Protein AF-A0A6M7TSA2-F1 (afdb_monomer_lite)

Radius of gyration: 37.24 Å; chains: 1; bounding box: 62×86×115 Å

Sequence (147 aa):
MKEQPMPEIAPEGVQYAVAREAEVLAVTEALRLQDALPEVSALSLAGILAKLEVIVGADRDIGDPNDFPWPHIASVLRDLKAIAGDLQPYELDRLTTRADITRHLQQAAQLVDFVEAEEAAEHMRQTAKSFAETSVFLKPAEKPAEF

Organism: NCBI:txid1777867

Foldseek 3Di:
DDDDDDPPPDPPVVVVVVVVVVVVVVVVVVVVCLVCLLVDADQDPVSLVVLVCSQVVPPDPCVDPVPRPVSSVVSSVVNCCVVVNDDDPPPPVVVVVVVVVVVVVVVVVVVVVVVVVVVVVVVVVVVVVVVVVVVVPDDDDDDDDDD

pLDDT: mean 81.44, std 15.54, range [43.5, 97.06]

Secondary structure (DSSP, 8-state):
--PPPPP----HHHHHHHHHHHHHHHHHHHHHHHHHGGGSPP-SHHHHHHHHHHHHHS-----STT---HHHHHHHHHHHHHHH-PPP-----HHHHHHHHHHHHHHHHHHHHHHHHHHHHHHHHHHHHHHHHHHTT-PPPPPPPP-

Structure (mmCIF, N/CA/C/O backbone):
data_AF-A0A6M7TSA2-F1
#
_entry.id   AF-A0A6M7TSA2-F1
#
loop_
_atom_site.group_PDB
_atom_site.id
_atom_site.type_symbol
_atom_site.label_atom_id
_atom_site.label_alt_id
_atom_site.label_comp_id
_atom_site.label_asym_id
_atom_site.label_entity_id
_atom_site.label_seq_id
_atom_site.pdbx_PDB_ins_code
_atom_site.Cartn_x
_atom_site.Cartn_y
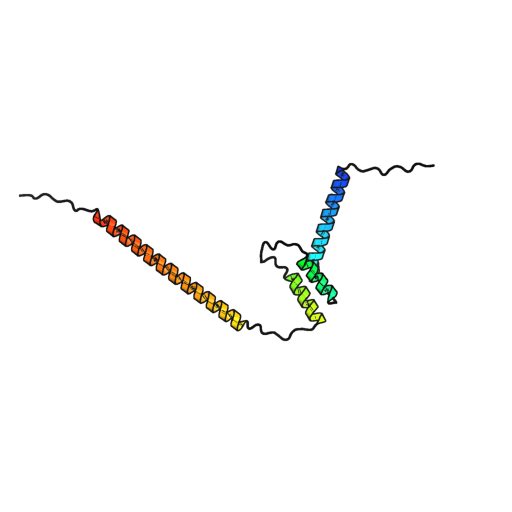_atom_site.Cartn_z
_atom_site.occupancy
_atom_site.B_iso_or_equiv
_atom_site.auth_seq_id
_atom_site.auth_comp_id
_atom_site.auth_asym_id
_atom_site.auth_atom_id
_atom_site.pdbx_PDB_model_num
ATOM 1 N N . MET A 1 1 ? 43.293 -13.803 -44.558 1.00 43.50 1 MET A N 1
ATOM 2 C CA . MET A 1 1 ? 42.576 -13.549 -43.292 1.00 43.50 1 MET A CA 1
ATOM 3 C C . MET A 1 1 ? 42.379 -12.048 -43.193 1.00 43.50 1 MET A C 1
ATOM 5 O O . MET A 1 1 ? 43.370 -11.339 -43.262 1.00 43.50 1 MET A O 1
ATOM 9 N N . LYS A 1 2 ? 41.135 -11.556 -43.200 1.00 47.12 2 LYS A N 1
ATOM 10 C CA . LYS A 1 2 ? 40.859 -10.128 -42.988 1.00 47.12 2 LYS A CA 1
ATOM 11 C C . LYS A 1 2 ? 40.782 -9.928 -41.480 1.00 47.12 2 LYS A C 1
ATOM 13 O O . LYS A 1 2 ? 39.900 -10.517 -40.859 1.00 47.12 2 LYS A O 1
ATOM 18 N N . GLU A 1 3 ? 41.731 -9.194 -40.911 1.00 52.59 3 GLU A N 1
ATOM 19 C CA . GLU A 1 3 ? 41.637 -8.765 -39.519 1.00 52.59 3 GLU A CA 1
ATOM 20 C C . GLU A 1 3 ? 40.385 -7.902 -39.373 1.00 52.59 3 GLU A C 1
ATOM 22 O O . GLU A 1 3 ? 40.184 -6.942 -40.121 1.00 52.59 3 GLU A O 1
ATOM 27 N N . GLN A 1 4 ? 39.492 -8.313 -38.476 1.00 54.31 4 GLN A N 1
ATOM 28 C CA . GLN A 1 4 ? 38.390 -7.460 -38.062 1.00 54.31 4 GLN A CA 1
ATOM 29 C C . GLN A 1 4 ? 38.9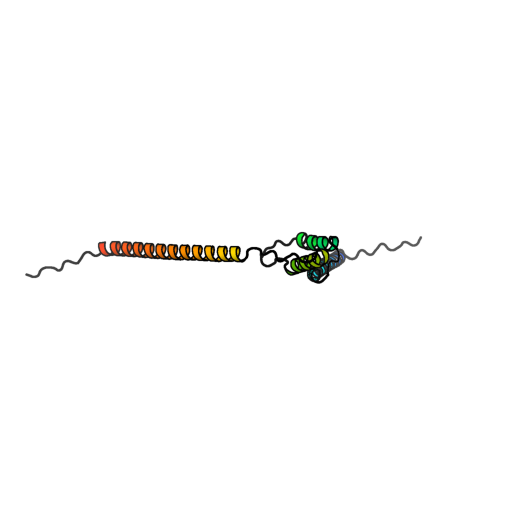60 -6.334 -37.194 1.00 54.31 4 GLN A C 1
ATOM 31 O O . GLN A 1 4 ? 39.846 -6.609 -36.379 1.00 54.31 4 GLN A O 1
ATOM 36 N N . PRO A 1 5 ? 38.482 -5.085 -37.335 1.00 57.78 5 PRO A N 1
ATOM 37 C CA . PRO A 1 5 ? 38.933 -4.010 -36.472 1.00 57.78 5 PRO A CA 1
ATOM 38 C C . PRO A 1 5 ? 38.473 -4.312 -35.045 1.00 57.78 5 PRO A C 1
ATOM 40 O O . PRO A 1 5 ? 37.309 -4.645 -34.815 1.00 57.78 5 PRO A O 1
ATOM 43 N N . MET A 1 6 ? 39.401 -4.210 -34.098 1.00 53.94 6 MET A N 1
ATOM 44 C CA . MET A 1 6 ? 39.114 -4.245 -32.666 1.00 53.94 6 MET A CA 1
ATOM 45 C C . MET A 1 6 ? 38.064 -3.162 -32.347 1.00 53.94 6 MET A C 1
ATOM 47 O O . MET A 1 6 ? 38.164 -2.074 -32.922 1.00 53.94 6 MET A O 1
ATOM 51 N N . PRO A 1 7 ? 37.056 -3.424 -31.490 1.00 58.72 7 PRO A N 1
ATOM 52 C CA . PRO A 1 7 ? 36.020 -2.441 -31.199 1.00 58.72 7 PRO A CA 1
ATOM 53 C C . PRO A 1 7 ? 36.677 -1.173 -30.656 1.00 58.72 7 PRO A C 1
ATOM 55 O O . PRO A 1 7 ? 37.451 -1.223 -29.702 1.00 58.72 7 PRO A O 1
ATOM 58 N N . GLU A 1 8 ? 36.401 -0.051 -31.313 1.00 61.50 8 GLU A N 1
ATOM 59 C CA . GLU A 1 8 ? 36.868 1.272 -30.926 1.00 61.50 8 GLU A CA 1
ATOM 60 C C . GLU A 1 8 ? 36.286 1.587 -29.541 1.00 61.50 8 GLU A C 1
ATOM 62 O O . GLU A 1 8 ? 35.098 1.871 -29.385 1.00 61.50 8 GLU A O 1
ATOM 67 N N . ILE A 1 9 ? 37.110 1.419 -28.505 1.00 63.25 9 ILE A N 1
ATOM 68 C CA . ILE A 1 9 ? 36.724 1.658 -27.117 1.00 63.25 9 ILE A CA 1
ATOM 69 C C . ILE A 1 9 ? 36.540 3.170 -26.986 1.00 63.25 9 ILE A C 1
ATOM 71 O O . ILE A 1 9 ? 37.517 3.917 -26.950 1.00 63.25 9 ILE A O 1
ATOM 75 N N . ALA A 1 10 ? 35.283 3.624 -26.960 1.00 63.09 10 ALA A N 1
ATOM 76 C CA . ALA A 1 10 ? 34.957 5.024 -26.706 1.00 63.09 10 ALA A CA 1
ATOM 77 C C . ALA A 1 10 ? 35.687 5.500 -25.434 1.00 63.09 10 ALA A C 1
ATOM 79 O O . ALA A 1 10 ? 35.796 4.711 -24.491 1.00 63.09 10 ALA A O 1
ATOM 80 N N . PRO A 1 11 ? 36.187 6.750 -25.383 1.00 72.00 11 PRO A N 1
ATOM 81 C CA . PRO A 1 11 ? 36.945 7.242 -24.238 1.00 72.00 11 PRO A CA 1
ATOM 82 C C . PRO A 1 11 ? 36.159 7.006 -22.945 1.00 72.00 11 PRO A C 1
ATOM 84 O O . PRO A 1 11 ? 34.946 7.201 -22.911 1.00 72.00 11 PRO A O 1
ATOM 87 N N . GLU A 1 12 ? 36.845 6.575 -21.889 1.00 70.81 12 GLU A N 1
ATOM 88 C CA . GLU A 1 12 ? 36.248 6.062 -20.644 1.00 70.81 12 GLU A CA 1
ATOM 89 C C . GLU A 1 12 ? 35.195 7.015 -20.038 1.00 70.81 12 GLU A C 1
ATOM 91 O O . GLU A 1 12 ? 34.152 6.579 -19.553 1.00 70.81 12 GLU A O 1
ATOM 96 N N . GLY A 1 13 ? 35.386 8.332 -20.188 1.00 79.88 13 GLY A N 1
ATOM 97 C CA . GLY A 1 13 ? 34.412 9.351 -19.778 1.00 79.88 13 GLY A CA 1
ATOM 98 C C . GLY A 1 13 ? 33.096 9.357 -20.573 1.00 79.88 13 GLY A C 1
ATOM 99 O O . GLY A 1 13 ? 32.050 9.671 -20.012 1.00 79.88 13 GLY A O 1
ATOM 100 N N . VAL A 1 14 ? 33.114 8.975 -21.854 1.00 85.25 14 VAL A N 1
ATOM 101 C CA . VAL A 1 14 ? 31.901 8.823 -22.679 1.00 85.25 14 VAL A CA 1
ATOM 102 C C . VAL A 1 14 ? 31.141 7.563 -22.277 1.00 85.25 14 VAL A C 1
ATOM 104 O O . VAL A 1 14 ? 29.923 7.609 -22.143 1.00 85.25 14 VAL A O 1
ATOM 107 N N . GLN A 1 15 ? 31.842 6.457 -22.017 1.00 85.69 15 GLN A N 1
ATOM 108 C CA . GLN A 1 15 ? 31.205 5.218 -21.555 1.00 85.69 15 GLN A CA 1
ATOM 109 C C . GLN A 1 15 ? 30.565 5.395 -20.175 1.00 85.69 15 GLN A C 1
ATOM 111 O O . GLN A 1 15 ? 29.422 4.989 -19.971 1.00 85.69 15 GLN A O 1
ATOM 116 N N . TYR A 1 16 ? 31.261 6.072 -19.259 1.00 87.88 16 TYR A N 1
ATOM 117 C CA . TYR A 1 16 ? 30.722 6.434 -17.951 1.00 87.88 16 TYR A CA 1
ATOM 118 C C . TYR A 1 16 ? 29.481 7.331 -18.062 1.00 87.88 16 TYR A C 1
ATOM 120 O O . TYR A 1 16 ? 28.473 7.066 -17.410 1.00 87.88 16 TYR A O 1
ATOM 128 N N . ALA A 1 17 ? 29.518 8.364 -18.912 1.00 92.88 17 ALA A N 1
ATOM 129 C CA . ALA A 1 17 ? 28.374 9.253 -19.110 1.00 92.88 17 ALA A CA 1
ATOM 130 C C . ALA A 1 17 ? 27.146 8.505 -19.657 1.00 92.88 17 ALA A C 1
ATOM 132 O O . ALA A 1 17 ? 26.035 8.726 -19.181 1.00 92.88 17 ALA A O 1
ATOM 133 N N . VAL A 1 18 ? 27.349 7.582 -20.603 1.00 94.50 18 VAL A N 1
ATOM 134 C CA . VAL A 1 18 ? 26.280 6.733 -21.152 1.00 94.50 18 VAL A CA 1
ATOM 135 C C . VAL A 1 18 ? 25.714 5.791 -20.088 1.00 94.50 18 VAL A C 1
ATOM 137 O O . VAL A 1 18 ? 24.497 5.689 -19.960 1.00 94.50 18 VAL A O 1
ATOM 140 N N . ALA A 1 19 ? 26.571 5.130 -19.304 1.00 94.31 19 ALA A N 1
ATOM 141 C CA . ALA A 1 19 ? 26.130 4.232 -18.238 1.00 94.31 19 ALA A CA 1
ATOM 142 C C . ALA A 1 19 ? 25.329 4.977 -17.158 1.00 94.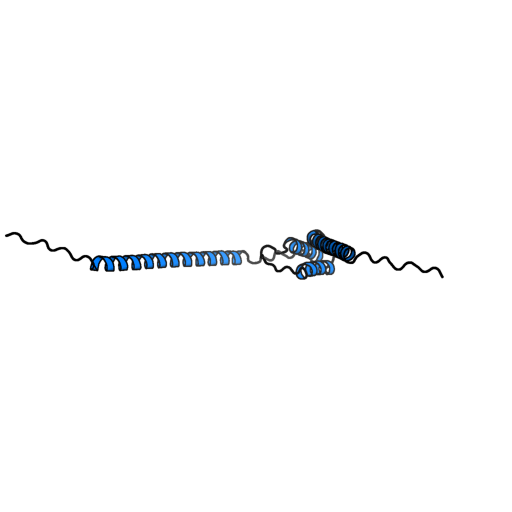31 19 ALA A C 1
ATOM 144 O O . ALA A 1 19 ? 24.275 4.507 -16.740 1.00 94.31 19 ALA A O 1
ATOM 145 N N . ARG A 1 20 ? 25.788 6.172 -16.767 1.00 95.06 20 ARG A N 1
ATOM 146 C CA . ARG A 1 20 ? 25.102 7.029 -15.795 1.00 95.06 20 ARG A CA 1
ATOM 147 C C . ARG A 1 20 ? 23.728 7.476 -16.291 1.00 95.06 20 ARG A C 1
ATOM 149 O O . ARG A 1 20 ? 22.772 7.457 -15.524 1.00 95.06 20 ARG A O 1
ATOM 156 N N . GLU A 1 21 ? 23.614 7.870 -17.556 1.00 96.12 21 GLU A N 1
ATOM 157 C CA . GLU A 1 21 ? 22.319 8.253 -18.130 1.00 96.12 21 GLU A CA 1
ATOM 158 C C . GLU A 1 21 ? 21.362 7.052 -18.194 1.00 96.12 21 GLU A C 1
ATOM 160 O O . GLU A 1 21 ? 20.189 7.171 -17.846 1.00 96.12 21 GLU A O 1
ATOM 165 N N . ALA A 1 22 ? 21.870 5.873 -18.564 1.00 95.69 22 ALA A N 1
ATOM 166 C CA . ALA A 1 22 ? 21.083 4.643 -18.579 1.00 95.69 22 ALA A CA 1
ATOM 167 C C . ALA A 1 22 ? 20.577 4.251 -17.180 1.00 95.69 22 ALA A C 1
ATOM 169 O O . ALA A 1 22 ? 19.427 3.835 -17.044 1.00 95.69 22 ALA A O 1
ATOM 170 N N . GLU A 1 23 ? 21.397 4.419 -16.140 1.00 95.38 23 GLU A N 1
ATOM 171 C CA . GLU A 1 23 ? 20.999 4.185 -14.748 1.00 95.38 23 GLU A CA 1
ATOM 172 C C . GLU A 1 23 ? 19.871 5.132 -14.321 1.00 95.38 23 GLU A C 1
ATOM 174 O O . GLU A 1 23 ? 18.843 4.683 -13.815 1.00 95.38 23 GLU A O 1
ATOM 179 N N . VAL A 1 24 ? 20.014 6.434 -14.592 1.00 95.75 24 VAL A N 1
ATOM 180 C CA . VAL A 1 24 ? 18.983 7.433 -14.269 1.00 95.75 24 VAL A CA 1
ATOM 181 C C . VAL A 1 24 ? 17.669 7.121 -14.983 1.00 95.75 24 VAL A C 1
ATOM 183 O O . VAL A 1 24 ? 16.603 7.197 -14.367 1.00 95.75 24 VAL A O 1
ATOM 186 N N . LEU A 1 25 ? 17.728 6.740 -16.261 1.00 96.25 25 LEU A N 1
ATOM 187 C CA . LEU A 1 25 ? 16.550 6.343 -17.030 1.00 96.25 25 LEU A CA 1
ATOM 188 C C . LEU A 1 25 ? 15.880 5.105 -16.428 1.00 96.25 25 LEU A C 1
ATOM 190 O O . LEU A 1 25 ? 14.679 5.144 -16.168 1.00 96.25 25 LEU A O 1
ATOM 194 N N . ALA A 1 26 ? 16.647 4.053 -16.134 1.00 94.00 26 ALA A N 1
ATOM 195 C CA . ALA A 1 26 ? 16.120 2.820 -15.553 1.00 94.00 26 ALA A CA 1
ATOM 196 C C . ALA A 1 26 ? 15.452 3.059 -14.188 1.00 94.00 26 ALA A C 1
ATOM 198 O O . ALA A 1 26 ? 14.347 2.573 -13.945 1.00 94.00 26 ALA A O 1
ATOM 199 N N . VAL A 1 27 ? 16.080 3.854 -13.317 1.00 91.25 27 VAL A N 1
ATOM 200 C CA . VAL A 1 27 ? 15.515 4.221 -12.008 1.00 91.25 27 VAL A CA 1
ATOM 201 C C . VAL A 1 27 ? 14.239 5.044 -12.177 1.00 91.25 27 VAL A C 1
ATOM 203 O O . VAL A 1 27 ? 13.237 4.787 -11.510 1.00 91.25 27 VAL A O 1
ATOM 206 N N . THR A 1 28 ? 14.243 6.004 -13.104 1.00 92.50 28 THR A N 1
ATOM 207 C CA . THR A 1 28 ? 13.074 6.849 -13.377 1.00 92.50 28 THR A CA 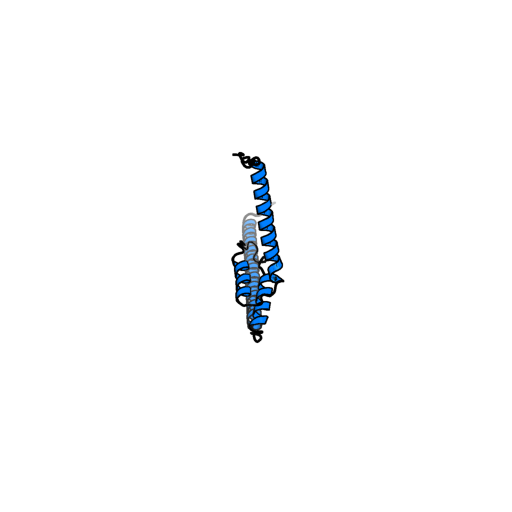1
ATOM 208 C C . THR A 1 28 ? 11.900 6.027 -13.905 1.00 92.50 28 THR A C 1
ATOM 210 O O . THR A 1 28 ? 10.760 6.237 -13.495 1.00 92.50 28 THR A O 1
ATOM 213 N N . GLU A 1 29 ? 12.149 5.087 -14.816 1.00 92.62 29 GLU A N 1
ATOM 214 C CA . GLU A 1 29 ? 11.113 4.197 -15.341 1.00 92.62 29 GLU A CA 1
ATOM 215 C C . GLU A 1 29 ? 10.571 3.258 -14.266 1.00 92.62 29 GLU A C 1
ATOM 217 O O . GLU A 1 29 ? 9.353 3.115 -14.147 1.00 92.62 29 GLU A O 1
ATOM 222 N N . ALA A 1 30 ? 11.444 2.684 -13.436 1.00 89.31 30 ALA A N 1
ATOM 223 C CA . ALA A 1 30 ? 11.026 1.863 -12.308 1.00 89.31 30 ALA A CA 1
ATOM 224 C C . ALA A 1 30 ? 10.129 2.651 -11.340 1.00 89.31 30 ALA A C 1
ATOM 226 O O . ALA A 1 30 ? 9.076 2.152 -10.942 1.00 89.31 30 ALA A O 1
ATOM 227 N N . LEU A 1 31 ? 10.489 3.899 -11.020 1.00 87.06 31 LEU A N 1
ATOM 228 C CA . LEU A 1 31 ? 9.684 4.760 -10.153 1.00 87.06 31 LEU A CA 1
ATOM 229 C C . LEU A 1 31 ? 8.322 5.087 -10.782 1.00 87.06 31 LEU A C 1
ATOM 231 O O . LEU A 1 31 ? 7.293 4.938 -10.131 1.00 87.06 31 LEU A O 1
ATOM 235 N N . ARG A 1 32 ? 8.285 5.418 -12.079 1.00 90.00 32 ARG A N 1
ATOM 236 C CA . ARG A 1 32 ? 7.022 5.642 -12.807 1.00 90.00 32 ARG A CA 1
ATOM 237 C C . ARG A 1 32 ? 6.108 4.418 -12.791 1.00 90.00 32 ARG A C 1
ATOM 239 O O . ARG A 1 32 ? 4.894 4.567 -12.676 1.00 90.00 32 ARG A O 1
ATOM 246 N N . LEU A 1 33 ? 6.669 3.215 -12.917 1.00 88.94 33 LEU A N 1
ATOM 247 C CA . LEU A 1 33 ? 5.898 1.974 -12.828 1.00 88.94 33 LEU A CA 1
ATOM 248 C C . LEU A 1 33 ? 5.332 1.762 -11.421 1.00 88.94 33 LEU A C 1
ATOM 250 O O . LEU A 1 33 ? 4.176 1.364 -11.291 1.00 88.94 33 LEU A O 1
ATOM 254 N N . GLN A 1 34 ? 6.110 2.063 -10.377 1.00 88.38 34 GLN A N 1
ATOM 255 C CA . GLN A 1 34 ? 5.629 2.021 -8.994 1.00 88.38 34 GLN A CA 1
ATOM 256 C C . GLN A 1 34 ? 4.500 3.029 -8.756 1.00 88.38 34 GLN A C 1
ATOM 258 O O . GLN A 1 34 ? 3.506 2.682 -8.119 1.00 88.38 34 GLN A O 1
ATOM 263 N N . ASP A 1 35 ? 4.612 4.240 -9.301 1.00 88.25 35 ASP A N 1
ATOM 264 C CA . ASP A 1 35 ? 3.594 5.286 -9.168 1.00 88.25 35 ASP A CA 1
ATOM 265 C C . ASP A 1 35 ? 2.296 4.939 -9.913 1.00 88.25 35 ASP A C 1
ATOM 267 O O . ASP A 1 35 ? 1.207 5.281 -9.457 1.00 88.25 35 ASP A O 1
ATOM 271 N N . ALA A 1 36 ? 2.389 4.222 -11.037 1.00 92.75 36 ALA A N 1
ATOM 272 C CA . ALA A 1 36 ? 1.234 3.772 -11.819 1.00 92.75 36 ALA A CA 1
ATOM 273 C C . ALA A 1 36 ? 0.575 2.492 -11.270 1.00 92.75 36 ALA A C 1
ATOM 275 O O . ALA A 1 36 ? -0.567 2.175 -11.614 1.00 92.75 36 ALA A O 1
ATOM 276 N N . LEU A 1 37 ? 1.277 1.748 -10.414 1.00 92.44 37 LEU A N 1
ATOM 277 C CA . LEU A 1 37 ? 0.851 0.456 -9.871 1.00 92.44 37 LEU A CA 1
ATOM 278 C C . LEU A 1 37 ? -0.546 0.459 -9.206 1.00 92.44 37 LEU A C 1
ATOM 280 O O . LEU A 1 37 ? -1.273 -0.528 -9.370 1.00 92.44 37 LEU A O 1
ATOM 284 N N . PRO A 1 38 ? -0.972 1.520 -8.485 1.00 93.38 38 PRO A N 1
ATOM 285 C CA . PRO A 1 38 ? -2.313 1.598 -7.907 1.00 93.38 38 PRO A CA 1
ATOM 286 C C . PRO A 1 38 ? -3.450 1.540 -8.937 1.00 93.38 38 PRO A C 1
ATOM 288 O O . PRO A 1 38 ? -4.537 1.052 -8.614 1.00 93.38 38 PRO A O 1
ATOM 291 N N . GLU A 1 39 ? -3.212 1.995 -10.167 1.00 95.56 39 GLU A N 1
ATOM 292 C CA . GLU A 1 39 ? -4.229 2.054 -11.224 1.00 95.56 39 GLU A CA 1
ATOM 293 C C . GLU A 1 39 ? -4.392 0.722 -11.969 1.00 95.56 39 GLU A C 1
ATOM 295 O O . GLU A 1 39 ? -5.416 0.471 -12.606 1.00 95.56 39 GLU A O 1
ATOM 300 N N . VAL A 1 40 ? -3.410 -0.174 -11.866 1.00 94.62 40 VAL A N 1
ATOM 301 C CA . VAL A 1 40 ? -3.428 -1.478 -12.538 1.00 94.62 40 VAL A CA 1
ATOM 302 C C . VAL A 1 40 ? -4.154 -2.494 -11.665 1.00 94.62 40 VAL A C 1
ATOM 304 O O . VAL A 1 40 ? -3.675 -2.800 -10.585 1.00 94.62 40 VAL A O 1
ATOM 307 N N . SER A 1 41 ? -5.278 -3.070 -12.093 1.00 95.38 41 SER A N 1
ATOM 308 C CA . SER A 1 41 ? -5.983 -4.092 -11.295 1.00 95.38 41 SER A CA 1
ATOM 309 C C . SER A 1 41 ? -5.233 -5.429 -11.258 1.00 95.38 41 SER A C 1
ATOM 311 O O . SER A 1 41 ? -4.838 -5.954 -12.301 1.00 95.38 41 SER A O 1
ATOM 313 N N . ALA A 1 42 ? -5.080 -6.022 -10.072 1.00 96.62 42 ALA A N 1
ATOM 314 C CA . ALA A 1 42 ? -4.587 -7.389 -9.938 1.00 96.62 42 ALA A CA 1
ATOM 315 C C . ALA A 1 42 ? -5.736 -8.392 -10.114 1.00 96.62 42 ALA A C 1
ATOM 317 O O . ALA A 1 42 ? -6.725 -8.374 -9.388 1.00 96.62 42 ALA A O 1
ATOM 318 N N . LEU A 1 43 ? -5.582 -9.311 -11.069 1.00 95.62 43 LEU A N 1
ATOM 319 C CA . LEU A 1 43 ? -6.602 -10.318 -11.401 1.00 95.62 43 LEU A CA 1
ATOM 320 C C . LEU A 1 43 ? -6.414 -11.647 -10.648 1.00 95.62 43 LEU A C 1
ATOM 322 O O . LEU A 1 43 ? -7.125 -12.616 -10.899 1.00 95.62 43 LEU A O 1
ATOM 326 N N . SER A 1 44 ? -5.415 -11.728 -9.768 1.00 96.44 44 SER A N 1
ATOM 327 C CA . SER A 1 44 ? -5.085 -12.935 -9.009 1.00 96.44 44 SER A CA 1
ATOM 328 C C . SER A 1 44 ? -4.438 -12.592 -7.671 1.00 96.44 44 SER A C 1
ATOM 330 O O . SER A 1 44 ? -3.856 -11.518 -7.513 1.00 96.44 44 SER A O 1
ATOM 332 N N . LEU A 1 45 ? -4.465 -13.542 -6.730 1.00 97.06 45 LEU A N 1
ATOM 333 C CA . LEU A 1 45 ? -3.767 -13.404 -5.451 1.00 97.06 45 LEU A CA 1
ATOM 334 C C . LEU A 1 45 ? -2.255 -13.208 -5.642 1.00 97.06 45 LEU A C 1
ATOM 336 O O . LEU A 1 45 ? -1.654 -12.412 -4.932 1.00 97.06 45 LEU A O 1
ATOM 340 N N . ALA A 1 46 ? -1.651 -13.870 -6.634 1.00 97.06 46 ALA A N 1
ATOM 341 C CA . ALA A 1 46 ? -0.243 -13.667 -6.975 1.00 97.06 46 ALA A CA 1
ATOM 342 C C . ALA A 1 46 ? 0.038 -12.221 -7.420 1.00 97.06 46 ALA A C 1
ATOM 344 O O . ALA A 1 46 ? 1.032 -11.636 -7.008 1.00 97.06 46 ALA A O 1
ATOM 345 N N . GLY A 1 47 ? -0.863 -11.613 -8.202 1.00 96.50 47 GLY A N 1
ATOM 346 C CA . GLY A 1 47 ? -0.753 -10.200 -8.578 1.00 96.50 47 GLY A CA 1
ATOM 347 C C . GLY A 1 47 ? -0.897 -9.255 -7.383 1.00 96.50 47 GLY A C 1
ATOM 348 O O . GLY A 1 47 ? -0.198 -8.250 -7.304 1.00 96.50 47 GLY A O 1
ATOM 349 N N . ILE A 1 48 ? -1.758 -9.595 -6.422 1.00 96.62 48 ILE A N 1
ATOM 350 C CA . ILE A 1 48 ? -1.901 -8.836 -5.173 1.00 96.62 48 ILE A CA 1
ATOM 351 C C . ILE A 1 48 ? -0.626 -8.929 -4.329 1.00 96.62 48 ILE A C 1
ATOM 353 O O . ILE A 1 48 ? -0.147 -7.911 -3.834 1.00 96.62 48 ILE A O 1
ATOM 357 N N . LEU A 1 49 ? -0.054 -10.129 -4.195 1.00 95.62 49 LEU A N 1
ATOM 358 C CA . LEU A 1 49 ? 1.222 -10.329 -3.507 1.00 95.62 49 LEU A CA 1
ATOM 359 C C . LEU A 1 49 ? 2.340 -9.533 -4.179 1.00 95.62 49 LEU A C 1
ATOM 361 O O . LEU A 1 49 ? 3.064 -8.834 -3.484 1.00 95.62 49 LEU A O 1
ATOM 365 N N . ALA A 1 50 ? 2.408 -9.532 -5.513 1.00 94.56 50 ALA A N 1
ATOM 366 C CA . ALA A 1 50 ? 3.381 -8.727 -6.246 1.00 94.56 50 ALA A CA 1
ATOM 367 C C . ALA A 1 50 ? 3.250 -7.226 -5.929 1.00 94.56 50 ALA A C 1
ATOM 369 O O . ALA A 1 50 ? 4.255 -6.549 -5.729 1.00 94.56 50 ALA A O 1
ATOM 370 N N . LYS A 1 51 ? 2.023 -6.694 -5.810 1.00 94.44 51 LYS A N 1
ATOM 371 C CA . LYS A 1 51 ? 1.827 -5.301 -5.375 1.00 94.44 51 LYS A CA 1
ATOM 372 C C . LYS A 1 51 ? 2.347 -5.050 -3.965 1.00 94.44 51 LYS A C 1
ATOM 374 O O . LYS A 1 51 ? 2.987 -4.032 -3.726 1.00 94.44 51 LYS A O 1
ATOM 379 N N . LEU A 1 52 ? 2.070 -5.962 -3.038 1.00 94.12 52 LEU A N 1
ATOM 380 C CA . LEU A 1 52 ? 2.522 -5.852 -1.652 1.00 94.12 52 LEU A CA 1
ATOM 381 C C . LEU A 1 52 ? 4.046 -5.953 -1.536 1.00 94.12 52 LEU A C 1
ATOM 383 O O . LEU A 1 52 ? 4.643 -5.179 -0.796 1.00 94.12 52 LEU A O 1
ATOM 387 N N . GLU A 1 53 ? 4.679 -6.844 -2.296 1.00 91.69 53 GLU A N 1
ATOM 388 C CA . GLU A 1 53 ? 6.138 -6.960 -2.364 1.00 91.69 53 GLU A CA 1
ATOM 389 C C . GLU A 1 53 ? 6.783 -5.680 -2.894 1.00 91.69 53 GLU A C 1
ATOM 391 O O . GLU A 1 53 ? 7.788 -5.244 -2.343 1.00 91.69 53 GLU A O 1
ATOM 396 N N . VAL A 1 54 ? 6.181 -5.026 -3.895 1.00 89.12 54 VAL A N 1
ATOM 397 C CA . VAL A 1 54 ? 6.645 -3.713 -4.374 1.00 89.12 54 VAL A CA 1
ATOM 398 C C . VAL A 1 54 ? 6.525 -2.645 -3.284 1.00 89.12 54 VAL A C 1
ATOM 400 O O . VAL A 1 54 ? 7.442 -1.850 -3.127 1.00 89.12 54 VAL A O 1
ATOM 403 N N . ILE A 1 55 ? 5.433 -2.625 -2.511 1.00 87.88 55 ILE A N 1
ATOM 404 C CA . ILE A 1 55 ? 5.248 -1.658 -1.413 1.00 87.88 55 ILE A CA 1
ATOM 405 C C . ILE A 1 55 ? 6.270 -1.884 -0.290 1.00 87.88 55 ILE A C 1
ATOM 407 O O . ILE A 1 55 ? 6.821 -0.920 0.227 1.00 87.88 55 ILE A O 1
ATOM 411 N N . VAL A 1 56 ? 6.511 -3.140 0.098 1.00 85.81 56 VAL A N 1
ATOM 412 C CA . VAL A 1 56 ? 7.442 -3.498 1.185 1.00 85.81 56 VAL A CA 1
ATOM 413 C C . VAL A 1 56 ? 8.899 -3.351 0.750 1.00 85.81 56 VAL A C 1
ATOM 415 O O . VAL A 1 56 ? 9.738 -2.934 1.539 1.00 85.81 56 VAL A O 1
ATOM 418 N N . GLY A 1 57 ? 9.204 -3.723 -0.494 1.00 79.94 57 GLY A N 1
ATOM 419 C CA . GLY A 1 57 ? 10.539 -3.642 -1.080 1.00 79.94 57 GLY A CA 1
ATOM 420 C C . GLY A 1 57 ? 10.907 -2.246 -1.575 1.00 79.94 57 GLY A C 1
ATOM 421 O O . GLY A 1 57 ? 12.078 -2.001 -1.862 1.00 79.94 57 GLY A O 1
ATOM 422 N N . ALA A 1 58 ? 9.940 -1.328 -1.669 1.00 74.50 58 ALA A N 1
ATOM 423 C CA . ALA A 1 58 ? 10.229 0.090 -1.780 1.00 74.50 58 ALA A CA 1
ATOM 424 C C . ALA A 1 58 ? 10.867 0.522 -0.457 1.00 74.50 58 ALA A C 1
ATOM 426 O O . ALA A 1 58 ? 10.168 0.814 0.509 1.00 74.50 58 ALA A O 1
ATOM 427 N N . ASP A 1 59 ? 12.200 0.498 -0.431 1.00 63.44 59 ASP A N 1
ATOM 428 C CA . ASP A 1 59 ? 13.071 0.948 0.654 1.00 63.44 59 ASP A CA 1
ATOM 429 C C . ASP A 1 59 ? 12.865 2.447 0.902 1.00 63.44 59 ASP A C 1
ATOM 431 O O . ASP A 1 59 ? 13.638 3.309 0.484 1.00 63.44 59 ASP A O 1
ATOM 435 N N . ARG A 1 60 ? 11.717 2.776 1.488 1.00 61.44 60 ARG A N 1
ATOM 436 C CA . ARG A 1 60 ? 11.398 4.104 1.970 1.00 61.44 60 ARG A CA 1
ATOM 437 C C . ARG A 1 60 ? 11.711 4.070 3.450 1.00 61.44 60 ARG A C 1
ATOM 439 O O . ARG A 1 60 ? 10.939 3.520 4.235 1.00 61.44 60 ARG A O 1
ATOM 446 N N . ASP A 1 61 ? 12.813 4.703 3.836 1.00 58.06 61 ASP A N 1
ATOM 447 C CA . ASP A 1 61 ? 12.849 5.374 5.128 1.00 58.06 61 ASP A CA 1
ATOM 448 C C . ASP A 1 61 ? 11.609 6.275 5.151 1.00 58.06 61 ASP A C 1
ATOM 450 O O . ASP A 1 61 ? 11.580 7.324 4.502 1.00 58.06 61 ASP A O 1
ATOM 454 N N . ILE A 1 62 ? 10.536 5.819 5.805 1.00 58.00 62 ILE A N 1
ATOM 455 C CA . ILE A 1 62 ? 9.311 6.598 5.997 1.00 58.00 62 ILE A CA 1
ATOM 456 C C . ILE A 1 62 ? 9.690 7.718 6.971 1.00 58.00 62 ILE A C 1
ATOM 458 O O . ILE A 1 62 ? 9.473 7.627 8.176 1.00 58.00 62 ILE A O 1
ATOM 462 N N . GLY A 1 63 ? 10.364 8.744 6.450 1.00 60.53 63 GLY A N 1
ATOM 463 C CA . GLY A 1 63 ? 10.833 9.889 7.220 1.00 60.53 63 GLY A CA 1
ATOM 464 C C . GLY A 1 63 ? 9.669 10.755 7.697 1.00 60.53 63 GLY A C 1
ATOM 465 O O . GLY A 1 63 ? 9.752 11.354 8.767 1.00 60.53 63 GLY A O 1
ATOM 466 N N . ASP A 1 64 ? 8.568 10.770 6.939 1.00 66.19 64 ASP A N 1
ATOM 467 C CA . ASP A 1 64 ? 7.291 11.367 7.322 1.00 66.19 64 ASP A CA 1
ATOM 468 C C . ASP A 1 64 ? 6.218 10.267 7.418 1.00 66.19 64 ASP A C 1
ATOM 470 O O . ASP A 1 64 ? 5.903 9.635 6.408 1.00 66.19 64 ASP A O 1
ATOM 474 N N . PRO A 1 65 ? 5.609 10.043 8.596 1.00 63.72 65 PRO A N 1
ATOM 475 C CA . PRO A 1 65 ? 4.471 9.139 8.766 1.00 63.72 65 PRO A CA 1
ATOM 476 C C . PRO A 1 65 ? 3.285 9.412 7.822 1.00 63.72 65 PRO A C 1
ATOM 478 O O . PRO A 1 65 ? 2.444 8.532 7.635 1.00 63.72 65 PRO A O 1
ATOM 481 N N . ASN A 1 66 ? 3.195 10.610 7.232 1.00 66.31 66 ASN A N 1
ATOM 482 C CA . ASN A 1 66 ? 2.183 10.943 6.228 1.00 66.31 66 ASN A CA 1
ATOM 483 C C . ASN A 1 66 ? 2.516 10.445 4.811 1.00 66.31 66 ASN A C 1
ATOM 485 O O . ASN A 1 66 ? 1.604 10.384 3.989 1.00 66.31 66 ASN A O 1
ATOM 489 N N . ASP A 1 67 ? 3.756 10.026 4.528 1.00 74.69 67 ASP A N 1
ATOM 490 C CA . ASP A 1 67 ? 4.170 9.459 3.227 1.00 74.69 67 ASP A CA 1
ATOM 491 C C . ASP A 1 67 ? 3.802 7.967 3.092 1.00 74.69 67 ASP A C 1
ATOM 493 O O . ASP A 1 67 ? 4.390 7.192 2.335 1.00 74.69 67 ASP A O 1
ATOM 497 N N . PHE A 1 68 ? 2.809 7.535 3.871 1.00 76.81 68 PHE A N 1
ATOM 498 C CA . PHE A 1 68 ? 2.288 6.182 3.820 1.00 76.81 68 PHE A CA 1
ATOM 499 C C . PHE A 1 68 ? 1.627 5.928 2.450 1.00 76.81 68 PHE A C 1
ATOM 501 O O . PHE A 1 68 ? 0.869 6.779 1.971 1.00 76.81 68 PHE A O 1
ATOM 508 N N . PRO A 1 69 ? 1.837 4.758 1.817 1.00 86.38 69 PRO A N 1
ATOM 509 C CA . PRO A 1 69 ? 1.415 4.482 0.440 1.00 86.38 69 PRO A CA 1
ATOM 510 C C . PRO A 1 69 ? -0.090 4.171 0.332 1.00 86.38 69 PRO A C 1
ATOM 512 O O . PRO A 1 69 ? -0.511 3.109 -0.135 1.00 86.38 69 PRO A O 1
ATOM 515 N N . TRP A 1 70 ? -0.939 5.106 0.768 1.00 89.56 70 TRP A N 1
ATOM 516 C CA . TRP A 1 70 ? -2.397 4.969 0.776 1.00 89.56 70 TRP A CA 1
ATOM 517 C C . TRP A 1 70 ? -3.001 4.587 -0.580 1.00 89.56 70 TRP A C 1
ATOM 519 O O . TRP A 1 70 ? -3.865 3.704 -0.588 1.00 89.56 70 TRP A O 1
ATOM 529 N N . PRO A 1 71 ? -2.573 5.165 -1.723 1.00 91.06 71 PRO A N 1
ATOM 530 C CA . PRO A 1 71 ? -3.094 4.762 -3.027 1.00 91.06 71 PRO A CA 1
ATOM 531 C C . PRO A 1 71 ? -2.842 3.277 -3.320 1.00 91.06 71 PRO A C 1
ATOM 533 O O . PRO A 1 71 ? -3.753 2.563 -3.749 1.00 91.06 71 PRO A O 1
ATOM 536 N N . HIS A 1 72 ? -1.639 2.779 -3.020 1.00 92.62 72 HIS A N 1
ATOM 537 C CA . HIS A 1 72 ? -1.269 1.380 -3.234 1.00 92.62 72 HIS A CA 1
ATOM 538 C C . HIS A 1 72 ? -2.068 0.438 -2.335 1.00 92.62 72 HIS A C 1
ATOM 540 O O . HIS A 1 72 ? -2.593 -0.569 -2.810 1.00 92.62 72 HIS A O 1
ATOM 546 N N . ILE A 1 73 ? -2.237 0.790 -1.058 1.00 93.25 73 ILE A N 1
ATOM 547 C CA . ILE A 1 73 ? -3.035 -0.003 -0.113 1.00 93.25 73 ILE A CA 1
ATOM 548 C C . ILE A 1 73 ? -4.513 -0.034 -0.518 1.00 93.25 73 ILE A C 1
ATOM 550 O O . ILE A 1 73 ? -5.139 -1.096 -0.496 1.00 93.25 73 ILE A O 1
ATOM 554 N N . ALA A 1 74 ? -5.075 1.098 -0.947 1.00 94.12 74 ALA A N 1
ATOM 555 C CA . ALA A 1 74 ? -6.449 1.159 -1.440 1.00 94.12 74 ALA A CA 1
ATOM 556 C C . ALA A 1 74 ? -6.650 0.289 -2.693 1.00 94.12 74 ALA A C 1
ATOM 558 O O . ALA A 1 74 ? -7.681 -0.373 -2.831 1.00 94.12 74 ALA A O 1
ATOM 559 N N . SER A 1 75 ? -5.655 0.259 -3.582 1.00 95.88 75 SER A N 1
ATOM 560 C CA . SER A 1 75 ? -5.646 -0.594 -4.771 1.00 95.88 75 SER A CA 1
ATOM 561 C C . SER A 1 75 ? -5.622 -2.083 -4.411 1.00 95.88 75 SER A C 1
ATOM 563 O O . SER A 1 75 ? -6.469 -2.843 -4.878 1.00 95.88 75 SER A O 1
ATOM 565 N N . VAL A 1 76 ? -4.733 -2.493 -3.500 1.00 96.38 76 VAL A N 1
ATOM 566 C CA . VAL A 1 76 ? -4.680 -3.873 -2.989 1.00 96.38 76 VAL A CA 1
ATOM 567 C C . VAL A 1 76 ? -6.008 -4.288 -2.357 1.00 96.38 76 VAL A C 1
ATOM 569 O O . VAL A 1 76 ? -6.513 -5.373 -2.640 1.00 96.38 76 VAL A O 1
ATOM 572 N N . LEU A 1 77 ? -6.610 -3.425 -1.532 1.00 95.25 77 LEU A N 1
ATOM 573 C CA . LEU A 1 77 ? -7.902 -3.712 -0.910 1.00 95.25 77 LEU A CA 1
ATOM 574 C C . LEU A 1 77 ? -9.010 -3.892 -1.957 1.00 95.25 77 LEU A C 1
ATOM 576 O O . LEU A 1 77 ? -9.844 -4.786 -1.817 1.00 95.25 77 LEU A O 1
ATOM 580 N N . ARG A 1 78 ? -9.025 -3.061 -3.005 1.00 95.75 78 ARG A N 1
ATOM 581 C CA . ARG A 1 78 ? -9.978 -3.179 -4.116 1.00 95.75 78 ARG A CA 1
ATOM 582 C C . ARG A 1 78 ? -9.842 -4.529 -4.820 1.00 95.75 78 ARG A C 1
ATOM 584 O O . ARG A 1 78 ? -10.851 -5.197 -5.032 1.00 95.75 78 ARG A O 1
ATOM 591 N N . ASP A 1 79 ? -8.616 -4.940 -5.127 1.00 96.75 79 ASP A N 1
ATOM 592 C CA . ASP A 1 79 ? -8.347 -6.214 -5.797 1.00 96.75 79 ASP A CA 1
ATOM 593 C C . ASP A 1 79 ? -8.697 -7.413 -4.906 1.00 96.75 79 ASP A C 1
ATOM 595 O O . ASP A 1 79 ? -9.316 -8.373 -5.363 1.00 96.75 79 ASP A O 1
ATOM 599 N N . LEU A 1 80 ? -8.382 -7.345 -3.607 1.00 96.25 80 LEU A N 1
ATOM 600 C CA . LEU A 1 80 ? -8.780 -8.373 -2.642 1.00 96.25 80 LEU A CA 1
ATOM 601 C C . LEU A 1 80 ? -10.298 -8.531 -2.596 1.00 96.25 80 LEU A C 1
ATOM 603 O O . LEU A 1 80 ? -10.788 -9.654 -2.661 1.00 96.25 80 LEU A O 1
ATOM 607 N N . LY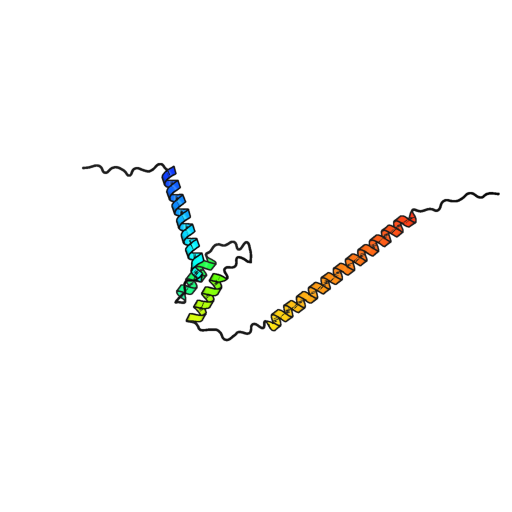S A 1 81 ? -11.047 -7.423 -2.545 1.00 94.75 81 LYS A N 1
ATOM 608 C CA . LYS A 1 81 ? -12.516 -7.453 -2.577 1.00 94.75 81 LYS A CA 1
ATOM 609 C C . LYS A 1 81 ? -13.061 -8.015 -3.888 1.00 94.75 81 LYS A C 1
ATOM 611 O O . LYS A 1 81 ? -14.083 -8.694 -3.875 1.00 94.75 81 LYS A O 1
ATOM 616 N N . ALA A 1 82 ? -12.389 -7.762 -5.010 1.00 95.12 82 ALA A N 1
ATOM 617 C CA . ALA A 1 82 ? -12.785 -8.317 -6.300 1.00 95.12 82 ALA A CA 1
ATOM 618 C C . ALA A 1 82 ? -12.639 -9.850 -6.348 1.00 95.12 82 ALA A C 1
ATOM 620 O O . ALA A 1 82 ? -13.438 -10.513 -7.005 1.00 95.12 82 ALA A O 1
ATOM 621 N N . ILE A 1 83 ? -11.652 -10.415 -5.640 1.00 93.69 83 ILE A N 1
ATOM 622 C CA . ILE A 1 83 ? -11.396 -11.865 -5.611 1.00 93.69 83 ILE A CA 1
ATOM 623 C C . ILE A 1 83 ? -12.175 -12.569 -4.493 1.00 93.69 83 ILE A C 1
ATOM 625 O O . ILE A 1 83 ? -12.777 -13.615 -4.722 1.00 93.69 83 ILE A O 1
ATOM 629 N N . ALA A 1 84 ? -12.142 -12.026 -3.278 1.00 92.06 84 ALA A N 1
ATOM 630 C CA . ALA A 1 84 ? -12.689 -12.660 -2.079 1.00 92.06 84 ALA A CA 1
ATOM 631 C C . ALA A 1 84 ? -14.134 -12.231 -1.759 1.00 92.06 84 ALA A C 1
ATOM 633 O O . ALA A 1 84 ? -14.762 -12.821 -0.880 1.00 92.06 84 ALA A O 1
ATOM 634 N N . GLY A 1 85 ? -14.665 -11.226 -2.463 1.00 88.94 85 GLY A N 1
ATOM 635 C CA . GLY A 1 85 ? -15.903 -10.544 -2.092 1.00 88.94 85 GLY A CA 1
ATOM 636 C C . GLY A 1 85 ? -15.676 -9.478 -1.018 1.00 88.94 85 GLY A C 1
ATOM 637 O O . GLY A 1 85 ? -14.577 -9.324 -0.481 1.00 88.94 85 GLY A O 1
ATOM 638 N N . ASP A 1 86 ? -16.719 -8.704 -0.712 1.00 86.12 86 ASP A N 1
ATOM 639 C CA . ASP A 1 86 ? -16.635 -7.724 0.370 1.00 86.12 86 ASP A CA 1
ATOM 640 C C . ASP A 1 86 ? -16.795 -8.409 1.728 1.00 86.12 86 ASP A C 1
ATOM 642 O O . ASP A 1 86 ? -17.566 -9.362 1.891 1.00 86.12 86 ASP A O 1
ATOM 646 N N . LEU A 1 87 ? -16.084 -7.891 2.721 1.00 78.69 87 LEU A N 1
ATOM 647 C CA . LEU A 1 87 ? -16.330 -8.292 4.094 1.00 78.69 87 LEU A CA 1
ATOM 648 C C . LEU A 1 87 ? -17.681 -7.715 4.520 1.00 78.69 87 LEU A C 1
ATOM 650 O O . LEU A 1 87 ? -18.037 -6.592 4.151 1.00 78.69 87 LEU A O 1
ATOM 654 N N . GLN A 1 88 ? -18.430 -8.465 5.335 1.00 73.56 88 GLN A N 1
ATOM 655 C CA . GLN A 1 88 ? -19.520 -7.851 6.094 1.00 73.56 88 GLN A CA 1
ATOM 656 C C . GLN A 1 88 ? -18.941 -6.644 6.839 1.00 73.56 88 GLN A C 1
ATOM 658 O O . GLN A 1 88 ? -17.800 -6.754 7.300 1.00 73.56 88 GLN A O 1
ATOM 663 N N . PRO A 1 89 ? -19.667 -5.515 6.948 1.00 66.56 89 PRO A N 1
ATOM 664 C CA . PRO A 1 89 ? -19.195 -4.361 7.690 1.00 66.56 89 PRO A CA 1
ATOM 665 C C . PRO A 1 89 ? -18.785 -4.815 9.087 1.00 66.56 89 PRO A C 1
ATOM 667 O O . PRO A 1 89 ? -19.619 -5.070 9.951 1.00 66.56 89 PRO A O 1
ATOM 670 N N . TYR A 1 90 ? -17.482 -4.980 9.288 1.00 61.09 90 TYR A N 1
ATOM 671 C CA . TYR A 1 90 ? -16.941 -5.168 10.608 1.00 61.09 90 TYR A CA 1
ATOM 672 C C . TYR A 1 90 ? -17.088 -3.794 11.239 1.00 61.09 90 TYR A C 1
ATOM 674 O O . TYR A 1 90 ? -16.349 -2.861 10.901 1.00 61.09 90 TYR A O 1
ATOM 682 N N . GLU A 1 91 ? -18.104 -3.634 12.085 1.00 57.59 91 GLU A N 1
ATOM 683 C CA . GLU A 1 91 ? -18.138 -2.540 13.038 1.00 57.59 91 GLU A CA 1
ATOM 684 C C . GLU A 1 91 ? -16.961 -2.763 13.986 1.00 57.59 91 GLU A C 1
ATOM 686 O O . GLU A 1 91 ? -17.081 -3.287 15.086 1.00 57.59 91 GLU A O 1
ATOM 691 N N . LEU A 1 92 ? -15.772 -2.363 13.528 1.00 57.44 92 LEU A N 1
ATOM 692 C CA . LEU A 1 92 ? -14.767 -1.830 14.423 1.00 57.44 92 LEU A CA 1
ATOM 693 C C . LEU A 1 92 ? -15.543 -0.835 15.267 1.00 57.44 92 LEU A C 1
ATOM 695 O O . LEU A 1 92 ? -16.119 0.090 14.684 1.00 57.44 92 LEU A O 1
ATOM 699 N N . ASP A 1 93 ? -15.634 -1.101 16.567 1.00 69.06 93 ASP A N 1
ATOM 700 C CA . ASP A 1 93 ? -16.411 -0.343 17.539 1.00 69.06 93 ASP A CA 1
ATOM 701 C C . ASP A 1 93 ? -15.843 1.079 17.651 1.00 69.06 93 ASP A C 1
ATOM 703 O O . ASP A 1 93 ? -15.176 1.486 18.598 1.00 69.06 93 ASP A O 1
ATOM 707 N N . ARG A 1 94 ? -16.052 1.841 16.578 1.00 70.50 94 ARG A N 1
ATOM 708 C CA . ARG A 1 94 ? -15.597 3.205 16.358 1.00 70.50 94 ARG A CA 1
ATOM 709 C C . ARG A 1 94 ? -16.264 4.125 17.355 1.00 70.50 94 ARG A C 1
ATOM 711 O O . ARG A 1 94 ? -15.751 5.213 17.589 1.00 70.50 94 ARG A O 1
ATOM 718 N N . LEU A 1 95 ? -17.398 3.702 17.908 1.00 73.75 95 LEU A N 1
ATOM 719 C CA . LEU A 1 95 ? -18.045 4.352 19.028 1.00 73.75 95 LEU A CA 1
ATOM 720 C C . LEU A 1 95 ? -17.174 4.215 20.274 1.00 73.75 95 LEU A C 1
ATOM 722 O O . LEU A 1 95 ? -16.852 5.242 20.862 1.00 73.75 95 LEU A O 1
ATOM 726 N N . THR A 1 96 ? -16.693 3.014 20.599 1.00 77.00 96 THR A N 1
ATOM 727 C CA . THR A 1 96 ? -15.730 2.817 21.693 1.00 77.00 96 THR A CA 1
ATOM 728 C C . THR A 1 96 ? -14.417 3.551 21.447 1.00 77.00 96 THR A C 1
ATOM 730 O O . THR A 1 96 ? -13.999 4.321 22.305 1.00 77.00 96 THR A O 1
ATOM 733 N N . THR A 1 97 ? -13.816 3.462 20.253 1.00 81.94 97 THR A N 1
ATOM 734 C CA . THR A 1 97 ? -12.589 4.229 19.950 1.00 81.94 97 THR A CA 1
ATOM 735 C C . THR A 1 97 ? -12.808 5.741 20.074 1.00 81.94 97 THR A C 1
ATOM 737 O O . THR A 1 97 ? -11.958 6.450 20.607 1.00 81.94 97 THR A O 1
ATOM 740 N N . ARG A 1 98 ? -13.951 6.267 19.614 1.00 84.06 98 ARG A N 1
ATOM 741 C CA . ARG A 1 98 ? -14.280 7.694 19.768 1.00 84.06 98 ARG A CA 1
ATOM 742 C C . ARG A 1 98 ? -14.509 8.074 21.223 1.00 84.06 98 ARG A C 1
ATOM 744 O O . ARG A 1 98 ? -14.022 9.117 21.639 1.00 84.06 98 ARG A O 1
ATOM 751 N N . ALA A 1 99 ? -15.214 7.241 21.982 1.00 85.62 99 ALA A N 1
ATOM 752 C CA . ALA A 1 99 ? -15.431 7.457 23.406 1.00 85.62 99 ALA A CA 1
ATOM 753 C C . ALA A 1 99 ? -14.100 7.473 24.172 1.00 85.62 99 ALA A C 1
ATOM 755 O O . ALA A 1 99 ? -13.903 8.325 25.037 1.00 85.62 99 ALA A O 1
ATOM 756 N N . ASP A 1 100 ? -13.171 6.587 23.812 1.00 87.88 100 ASP A N 1
ATOM 757 C CA . ASP A 1 100 ? -11.822 6.548 24.372 1.00 87.88 100 ASP A CA 1
ATOM 758 C C . ASP A 1 100 ? -11.037 7.819 24.031 1.00 87.88 100 ASP A C 1
ATOM 760 O O . ASP A 1 100 ? -10.474 8.444 24.929 1.00 87.88 100 ASP A O 1
ATOM 764 N N . ILE A 1 101 ? -11.067 8.269 22.772 1.00 91.94 101 ILE A N 1
ATOM 765 C CA . ILE A 1 101 ? -10.433 9.530 22.353 1.00 91.94 101 ILE A CA 1
ATOM 766 C C . ILE A 1 101 ? -11.005 10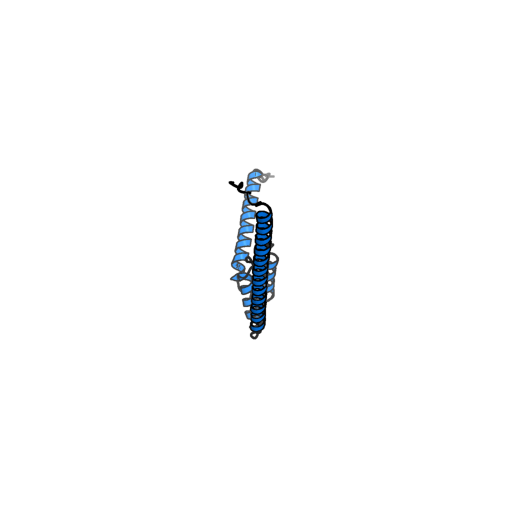.714 23.139 1.00 91.94 101 ILE A C 1
ATOM 768 O O . ILE A 1 101 ? -10.245 11.510 23.687 1.00 91.94 101 ILE A O 1
ATOM 772 N N . THR A 1 102 ? -12.333 10.834 23.233 1.00 94.56 102 THR A N 1
ATOM 773 C CA . THR A 1 102 ? -12.981 11.916 23.988 1.00 94.56 102 THR A CA 1
ATOM 774 C C . THR A 1 102 ? -12.564 11.894 25.455 1.00 94.56 102 THR A C 1
ATOM 776 O O . THR A 1 102 ? -12.230 12.941 26.008 1.00 94.56 102 THR A O 1
ATOM 779 N N . ARG A 1 103 ? -12.524 10.709 26.075 1.00 94.50 103 ARG A N 1
ATOM 780 C CA . ARG A 1 103 ? -12.084 10.544 27.464 1.00 94.50 103 ARG A CA 1
ATOM 781 C C . ARG A 1 103 ? -10.642 11.007 27.650 1.00 94.50 103 ARG A C 1
ATOM 783 O O . ARG A 1 103 ? -10.372 11.771 28.570 1.00 94.50 103 ARG A O 1
ATOM 790 N N . HIS A 1 104 ? -9.734 10.578 26.777 1.00 95.12 104 HIS A N 1
ATOM 791 C CA . HIS A 1 104 ? -8.322 10.946 26.867 1.00 95.12 104 HIS A CA 1
ATOM 792 C C . HIS A 1 104 ? -8.086 12.438 26.627 1.00 95.12 104 HIS A C 1
ATOM 794 O O . HIS A 1 104 ? -7.295 13.044 27.344 1.00 95.12 104 HIS A O 1
ATOM 800 N N . LEU A 1 105 ? -8.814 13.058 25.695 1.00 95.19 105 LEU A N 1
ATOM 801 C CA . LEU A 1 105 ? -8.761 14.509 25.492 1.00 95.19 105 LEU A CA 1
ATOM 802 C C . LEU A 1 105 ? -9.254 15.275 26.724 1.00 95.19 105 LEU A C 1
ATOM 804 O O . LEU A 1 105 ? -8.637 16.259 27.121 1.00 95.19 105 LEU A O 1
ATOM 808 N N . GLN A 1 106 ? -10.327 14.804 27.362 1.00 96.06 106 GLN A N 1
ATOM 809 C CA . GLN A 1 106 ? -10.841 15.420 28.584 1.00 96.06 106 GLN A CA 1
ATOM 810 C C . GLN A 1 106 ? -9.854 15.285 29.752 1.00 96.06 106 GLN A C 1
ATOM 812 O O . GLN A 1 106 ? -9.647 16.243 30.492 1.00 96.06 106 GLN A O 1
ATOM 817 N N . GLN A 1 107 ? -9.217 14.121 29.902 1.00 95.75 107 GLN A N 1
ATOM 818 C CA . GLN A 1 107 ? -8.167 13.909 30.903 1.00 95.75 107 GLN A CA 1
ATOM 819 C C . GLN A 1 107 ? -6.957 14.816 30.655 1.00 95.75 107 GLN A C 1
ATOM 821 O O . GLN A 1 107 ? -6.441 15.411 31.595 1.00 95.75 107 GLN A O 1
ATOM 826 N N . ALA A 1 108 ? -6.525 14.960 29.400 1.00 94.62 108 ALA A N 1
ATOM 827 C CA . ALA A 1 108 ? -5.425 15.850 29.045 1.00 94.62 108 ALA A CA 1
ATOM 828 C C . ALA A 1 108 ? -5.751 17.317 29.368 1.00 94.62 108 ALA A C 1
ATOM 830 O O . ALA A 1 108 ? -4.922 17.997 29.964 1.00 94.62 108 ALA A O 1
ATOM 831 N N . ALA A 1 109 ? -6.967 17.778 29.054 1.00 95.19 109 ALA A N 1
ATOM 832 C CA . ALA A 1 109 ? -7.412 19.131 29.392 1.00 95.19 109 ALA A CA 1
ATOM 833 C C . ALA A 1 109 ? -7.378 19.386 30.909 1.00 95.19 109 ALA A C 1
ATOM 835 O O . ALA A 1 109 ? -6.827 20.387 31.348 1.00 95.19 109 ALA A O 1
ATOM 836 N N . GLN A 1 110 ? -7.865 18.438 31.718 1.00 95.19 110 GLN A N 1
ATOM 837 C CA . GLN A 1 110 ? -7.822 18.550 33.183 1.00 95.19 110 GLN A CA 1
ATOM 838 C C . GLN A 1 110 ? -6.397 18.639 33.738 1.00 95.19 110 GLN A C 1
ATOM 840 O O . GLN A 1 110 ? -6.159 19.350 34.712 1.00 95.19 110 GLN A O 1
ATOM 845 N N . LEU A 1 111 ? -5.454 17.901 33.148 1.00 94.38 111 LEU A N 1
ATOM 846 C CA . LEU A 1 111 ? -4.052 17.957 33.557 1.00 94.38 111 LEU A CA 1
ATOM 847 C C . LEU A 1 111 ? -3.422 19.309 33.213 1.00 94.38 111 LEU A C 1
ATOM 849 O O . LEU A 1 111 ? -2.694 19.847 34.040 1.00 94.38 111 LEU A O 1
ATOM 853 N N . VAL A 1 112 ? -3.723 19.865 32.036 1.00 94.38 112 VAL A N 1
ATOM 854 C CA . VAL A 1 112 ? -3.259 21.205 31.642 1.00 94.38 112 VAL A CA 1
ATOM 855 C C . VAL A 1 112 ? -3.817 22.266 32.591 1.00 94.38 112 VAL A C 1
ATOM 857 O O . VAL A 1 112 ? -3.036 23.025 33.155 1.00 94.38 112 VAL A O 1
ATOM 860 N N . ASP A 1 113 ? -5.126 22.246 32.863 1.00 93.50 113 ASP A N 1
ATOM 861 C CA . ASP A 1 113 ? -5.768 23.187 33.792 1.00 93.50 113 ASP A CA 1
ATOM 862 C C . ASP A 1 113 ? -5.138 23.129 35.198 1.00 93.50 113 ASP A C 1
ATOM 864 O O . ASP A 1 113 ? -4.937 24.155 35.852 1.00 93.50 113 ASP A O 1
ATOM 868 N N . PHE A 1 114 ? -4.817 21.923 35.684 1.00 92.12 114 PHE A N 1
ATOM 869 C CA . PHE A 1 114 ? -4.170 21.736 36.984 1.00 92.12 114 PHE A CA 1
ATOM 870 C C . PHE A 1 114 ? -2.744 22.302 37.008 1.00 92.12 114 PHE A C 1
ATOM 872 O O . PHE A 1 114 ? -2.384 22.989 37.964 1.00 92.12 114 PHE A O 1
ATOM 879 N N . VAL A 1 115 ? -1.954 22.047 35.960 1.00 93.38 115 VAL A N 1
ATOM 880 C CA . VAL A 1 115 ? -0.586 22.573 35.832 1.00 93.38 115 VAL A CA 1
ATOM 881 C C . VAL A 1 115 ? -0.600 24.102 35.788 1.00 93.38 115 VAL A C 1
ATOM 883 O O . VAL A 1 115 ? 0.139 24.731 36.541 1.00 93.38 115 VAL A O 1
ATOM 886 N N . GLU A 1 116 ? -1.489 24.710 35.000 1.00 91.31 116 GLU A N 1
ATOM 887 C CA . GLU A 1 116 ? -1.620 26.173 34.924 1.00 91.31 116 GLU A CA 1
ATOM 888 C C . GLU A 1 116 ? -2.010 26.791 36.278 1.00 91.31 116 GLU A C 1
ATOM 890 O O . GLU A 1 116 ? -1.477 27.829 36.687 1.00 91.31 116 GLU A O 1
ATOM 895 N N . ALA A 1 117 ? -2.920 26.145 37.014 1.00 89.31 117 ALA A N 1
ATOM 896 C CA . ALA A 1 117 ? -3.321 26.596 38.344 1.00 89.31 117 ALA A CA 1
ATOM 897 C C . ALA A 1 117 ? -2.179 26.490 39.371 1.00 89.31 117 ALA A C 1
ATOM 899 O O . ALA A 1 117 ? -2.035 27.366 40.232 1.00 89.31 117 ALA A O 1
ATOM 900 N N . GLU A 1 118 ? -1.366 25.435 39.291 1.00 89.69 118 GLU A N 1
ATOM 901 C CA . GLU A 1 118 ? -0.203 25.245 40.155 1.00 89.69 118 GLU A CA 1
ATOM 902 C C . GLU A 1 118 ? 0.897 26.273 39.850 1.00 89.69 118 GLU A C 1
ATOM 904 O O . GLU A 1 118 ? 1.369 26.939 40.775 1.00 89.69 118 GLU A O 1
ATOM 909 N N . GLU A 1 119 ? 1.208 26.516 38.574 1.00 90.06 119 GLU A N 1
ATOM 910 C CA . GLU A 1 119 ? 2.150 27.559 38.141 1.00 90.06 119 GLU A CA 1
ATOM 911 C C . GLU A 1 119 ? 1.720 28.959 38.617 1.00 90.06 119 GLU A C 1
ATOM 913 O O . GLU A 1 119 ? 2.528 29.725 39.157 1.00 90.06 119 GLU A O 1
ATOM 918 N N . ALA A 1 120 ? 0.429 29.294 38.505 1.00 88.44 120 ALA A N 1
ATOM 919 C CA . ALA A 1 120 ? -0.105 30.563 38.997 1.00 88.44 120 ALA A CA 1
ATOM 920 C C . ALA A 1 120 ? 0.024 30.695 40.527 1.00 88.44 120 ALA A C 1
ATOM 922 O O . ALA A 1 120 ? 0.391 31.758 41.046 1.00 88.44 120 ALA A O 1
ATOM 923 N N . ALA A 1 121 ? -0.245 29.615 41.267 1.00 88.31 121 ALA A N 1
ATOM 924 C CA . ALA A 1 121 ? -0.092 29.584 42.718 1.00 88.31 121 ALA A CA 1
ATOM 925 C C . ALA A 1 121 ? 1.377 29.723 43.147 1.00 88.31 121 ALA A C 1
ATOM 927 O O . ALA A 1 121 ? 1.674 30.422 44.123 1.00 88.31 121 ALA A O 1
ATOM 928 N N . GLU A 1 122 ? 2.306 29.104 42.423 1.00 88.25 122 GLU A N 1
ATOM 929 C CA . GLU A 1 122 ? 3.740 29.259 42.654 1.00 88.25 122 GLU A CA 1
ATOM 930 C C . GLU A 1 122 ? 4.220 30.685 42.378 1.00 88.25 122 GLU A C 1
ATOM 932 O O . GLU A 1 122 ? 4.923 31.260 43.215 1.00 88.25 122 GLU A O 1
ATOM 937 N N . HIS A 1 123 ? 3.775 31.306 41.284 1.00 88.12 123 HIS A N 1
ATOM 938 C CA . HIS A 1 123 ? 4.100 32.696 40.966 1.00 88.12 123 HIS A CA 1
ATOM 939 C C . HIS A 1 123 ? 3.587 33.674 42.042 1.00 88.12 123 HIS A C 1
ATOM 941 O O . HIS A 1 123 ? 4.303 34.589 42.463 1.00 88.12 123 HIS A O 1
ATOM 947 N N . MET A 1 124 ? 2.375 33.460 42.573 1.00 86.94 124 MET A N 1
ATOM 948 C CA . MET A 1 124 ? 1.858 34.229 43.718 1.00 86.94 124 MET A CA 1
ATOM 949 C C . MET A 1 124 ? 2.687 34.023 44.994 1.00 86.94 124 MET A C 1
ATOM 951 O O . MET A 1 124 ? 2.955 34.972 45.732 1.00 86.94 124 MET A O 1
ATOM 955 N N . ARG A 1 125 ? 3.131 32.789 45.271 1.00 89.19 125 ARG A N 1
ATOM 956 C CA . ARG A 1 125 ? 4.013 32.508 46.417 1.00 89.19 125 ARG A CA 1
ATOM 957 C C . ARG A 1 125 ? 5.373 33.191 46.262 1.00 89.19 125 ARG A C 1
ATOM 959 O O . ARG A 1 125 ? 5.907 33.684 47.254 1.00 89.19 125 ARG A O 1
ATOM 966 N N . GLN A 1 126 ? 5.935 33.230 45.055 1.00 86.62 126 GLN A N 1
ATOM 967 C CA . GLN A 1 126 ? 7.213 33.894 44.775 1.00 86.62 126 GLN A CA 1
ATOM 968 C C . GLN A 1 126 ? 7.110 35.418 44.915 1.00 86.62 126 GLN A C 1
ATOM 970 O O . GLN A 1 126 ? 7.933 36.020 45.600 1.00 86.62 126 GLN A O 1
ATOM 975 N N . THR A 1 127 ? 6.066 36.031 44.354 1.00 87.06 127 THR A N 1
ATOM 976 C CA . THR A 1 127 ? 5.811 37.480 44.476 1.00 87.06 127 THR A CA 1
ATOM 977 C C . THR A 1 127 ? 5.540 37.915 45.920 1.00 87.06 127 THR A C 1
ATOM 979 O O . THR A 1 127 ? 6.046 38.947 46.365 1.00 87.06 127 THR A O 1
ATOM 982 N N . ALA A 1 128 ? 4.805 37.114 46.698 1.00 82.44 128 ALA A N 1
ATOM 983 C CA . ALA A 1 128 ? 4.605 37.376 48.124 1.00 82.44 128 ALA A CA 1
ATOM 984 C C . ALA A 1 128 ? 5.924 37.310 48.918 1.00 82.44 128 ALA A C 1
ATOM 986 O O . ALA A 1 128 ? 6.169 38.162 49.775 1.00 82.44 128 ALA A O 1
ATOM 987 N N . LYS A 1 129 ? 6.796 36.336 48.612 1.00 84.44 129 LYS A N 1
ATOM 988 C CA . LYS A 1 129 ? 8.136 36.234 49.215 1.00 84.44 129 LYS A CA 1
ATOM 989 C C . LYS A 1 129 ? 9.008 37.440 48.865 1.00 84.44 129 LYS A C 1
ATOM 991 O O . LYS A 1 129 ? 9.566 38.046 49.775 1.00 84.44 129 LYS A O 1
ATOM 996 N N . SER A 1 130 ? 9.060 37.846 47.593 1.00 79.44 130 SER A N 1
ATOM 997 C CA . SER A 1 130 ? 9.869 38.999 47.182 1.00 79.44 130 SER A CA 1
ATOM 998 C C . SER A 1 130 ? 9.401 40.297 47.843 1.00 79.44 130 SER A C 1
ATOM 1000 O O . SER A 1 130 ? 10.236 41.092 48.264 1.00 79.44 130 SER A O 1
ATOM 1002 N N . PHE A 1 131 ? 8.082 40.500 47.990 1.00 73.50 131 PHE A N 1
ATOM 1003 C CA . PHE A 1 131 ? 7.514 41.677 48.662 1.00 73.50 131 PHE A CA 1
ATOM 1004 C C . PHE A 1 131 ? 7.840 41.705 50.163 1.00 73.50 131 PHE A C 1
ATOM 1006 O O . PHE A 1 131 ? 8.213 42.748 50.703 1.00 73.50 131 PHE A O 1
ATOM 1013 N N . ALA A 1 132 ? 7.751 40.555 50.838 1.00 72.88 132 ALA A N 1
ATOM 1014 C CA . ALA A 1 132 ? 8.145 40.433 52.240 1.00 72.88 132 ALA A CA 1
ATOM 1015 C C . ALA A 1 132 ? 9.640 40.747 52.438 1.00 72.88 132 ALA A C 1
ATOM 1017 O O . ALA A 1 132 ? 9.993 41.482 53.358 1.00 72.88 132 ALA A O 1
ATOM 1018 N N . GLU A 1 133 ? 10.508 40.273 51.540 1.00 68.00 133 GLU A N 1
ATOM 1019 C CA . GLU A 1 133 ? 11.947 40.570 51.559 1.00 68.00 133 GLU A CA 1
ATOM 1020 C C . GLU A 1 133 ? 12.252 42.056 51.289 1.00 68.00 133 GLU A C 1
ATOM 1022 O O . GLU A 1 133 ? 13.139 42.622 51.929 1.00 68.00 133 GLU A O 1
ATOM 1027 N N . THR A 1 134 ? 11.489 42.732 50.417 1.00 65.94 134 THR A N 1
ATOM 1028 C CA . THR A 1 134 ? 11.669 44.178 50.164 1.00 65.94 134 THR A CA 1
ATOM 1029 C C . THR A 1 134 ? 11.195 45.039 51.336 1.00 65.94 134 THR A C 1
ATOM 1031 O O . THR A 1 134 ? 11.813 46.057 51.650 1.00 65.94 134 THR A O 1
ATOM 1034 N N . SER A 1 135 ? 10.115 44.637 52.014 1.00 58.44 135 SER A N 1
ATOM 1035 C CA . SER A 1 135 ? 9.522 45.412 53.110 1.00 58.44 135 SER A CA 1
ATOM 1036 C C . SER A 1 135 ? 10.342 45.359 54.405 1.00 58.44 135 SER A C 1
ATOM 1038 O O . SER A 1 135 ? 10.270 46.291 55.204 1.00 58.44 135 SER A O 1
ATOM 1040 N N . VAL A 1 136 ? 11.161 44.319 54.604 1.00 59.12 136 VAL A N 1
ATOM 1041 C CA . VAL A 1 136 ? 12.117 44.232 55.727 1.00 59.12 136 VAL A CA 1
ATOM 1042 C C . VAL A 1 136 ? 13.242 45.277 55.605 1.00 59.12 136 VAL A C 1
ATOM 1044 O O . VAL A 1 136 ? 13.851 45.644 56.609 1.00 59.12 136 VAL A O 1
ATOM 1047 N N . PHE A 1 137 ? 13.492 45.820 54.407 1.00 53.09 137 PHE A N 1
ATOM 1048 C CA . PHE A 1 137 ? 14.602 46.746 54.152 1.00 53.09 137 PHE A CA 1
ATOM 1049 C C . PHE A 1 137 ? 14.260 48.241 54.336 1.00 53.09 137 PHE A C 1
ATOM 1051 O O . PHE A 1 137 ? 15.161 49.081 54.327 1.00 53.09 137 PHE A O 1
ATOM 1058 N N . LEU A 1 138 ? 12.988 48.607 54.540 1.00 53.50 138 LEU A N 1
ATOM 1059 C CA . LEU A 1 138 ? 12.568 50.002 54.750 1.00 53.50 138 LEU A CA 1
ATOM 1060 C C . LEU A 1 138 ? 12.455 50.331 56.248 1.00 53.50 138 LEU A C 1
ATOM 1062 O O . LEU A 1 138 ? 11.391 50.226 56.855 1.00 53.50 138 LEU A O 1
ATOM 1066 N N . LYS A 1 139 ? 13.567 50.769 56.851 1.00 53.19 139 LYS A N 1
ATOM 1067 C CA . LYS A 1 139 ? 13.581 51.371 58.197 1.00 53.19 139 LYS A CA 1
ATOM 1068 C C . LYS A 1 139 ? 13.038 52.813 58.120 1.00 53.19 139 LYS A C 1
ATOM 1070 O O . LYS A 1 139 ? 13.558 53.588 57.317 1.00 53.19 139 LYS A O 1
ATOM 1075 N N . PRO A 1 140 ? 12.030 53.214 58.918 1.00 50.00 140 PRO A N 1
ATOM 1076 C CA . PRO A 1 140 ? 11.481 54.566 58.840 1.00 50.00 140 PRO A CA 1
ATOM 1077 C C . PRO A 1 140 ? 12.456 55.590 59.439 1.00 50.00 140 PRO A C 1
ATOM 1079 O O . PRO A 1 140 ? 13.030 55.370 60.505 1.00 50.00 140 PRO A O 1
ATOM 1082 N N . ALA A 1 141 ? 12.647 56.703 58.727 1.00 58.12 141 ALA A N 1
ATOM 1083 C CA . ALA A 1 141 ? 13.488 57.821 59.139 1.00 58.12 141 ALA A CA 1
ATOM 1084 C C . ALA A 1 141 ? 12.901 58.528 60.374 1.00 58.12 141 ALA A C 1
ATOM 1086 O O . ALA A 1 141 ? 11.772 59.022 60.338 1.00 58.12 141 ALA A O 1
ATOM 1087 N N . GLU A 1 142 ? 13.679 58.587 61.455 1.00 53.09 142 GLU A N 1
ATOM 1088 C CA . GLU A 1 142 ? 13.374 59.380 62.648 1.00 53.09 142 GLU A CA 1
ATOM 1089 C C . GLU A 1 142 ? 13.384 60.876 62.296 1.00 53.09 142 GLU A C 1
ATOM 1091 O O . GLU A 1 142 ? 14.381 61.407 61.805 1.00 53.09 142 GLU A O 1
ATOM 1096 N N . LYS A 1 143 ? 12.266 61.570 62.545 1.00 54.25 143 LYS A N 1
ATOM 1097 C CA . LYS A 1 143 ? 12.226 63.040 62.549 1.00 54.25 143 LYS A CA 1
ATOM 1098 C C . LYS A 1 143 ? 12.721 63.555 63.908 1.00 54.25 143 LYS A C 1
ATOM 1100 O O . LYS A 1 143 ? 12.292 63.010 64.926 1.00 54.25 143 LYS A O 1
ATOM 1105 N N . PRO A 1 144 ? 13.571 64.597 63.950 1.00 50.53 144 PRO A N 1
ATOM 1106 C CA . PRO A 1 144 ? 14.088 65.123 65.204 1.00 50.53 144 PRO A CA 1
ATOM 1107 C C . PRO A 1 144 ? 13.031 65.977 65.917 1.00 50.53 144 PRO A C 1
ATOM 1109 O O . PRO A 1 144 ? 12.211 66.638 65.279 1.00 50.53 144 PRO A O 1
ATOM 1112 N N . ALA A 1 145 ? 13.058 65.922 67.247 1.00 54.19 145 ALA A N 1
ATOM 1113 C CA . ALA A 1 145 ? 12.181 66.659 68.146 1.00 54.19 145 ALA A CA 1
ATOM 1114 C C . ALA A 1 145 ? 12.548 68.152 68.188 1.00 54.19 145 ALA A C 1
ATOM 1116 O O . ALA A 1 145 ? 13.715 68.494 68.380 1.00 54.19 145 ALA A O 1
ATOM 1117 N N . GLU A 1 146 ? 11.549 69.021 68.060 1.00 49.00 146 GLU A N 1
ATOM 1118 C CA . GLU A 1 146 ? 11.660 70.444 68.390 1.00 49.00 146 GLU A CA 1
ATOM 1119 C C . GLU A 1 146 ? 11.119 70.660 69.814 1.00 49.00 146 GLU A C 1
ATOM 1121 O O . GLU A 1 146 ? 10.020 70.201 70.138 1.00 49.00 146 GLU A O 1
ATOM 1126 N N . PHE A 1 147 ? 11.927 71.314 70.655 1.00 47.66 147 PHE A N 1
ATOM 1127 C CA . PHE A 1 147 ? 11.535 71.947 71.918 1.00 47.66 147 PHE A CA 1
ATOM 1128 C C . PHE A 1 147 ? 11.463 73.457 71.699 1.00 47.66 147 PHE A C 1
ATOM 1130 O O . PHE A 1 147 ? 12.380 73.978 71.022 1.00 47.66 147 PHE A O 1
#